Protein AF-A0A7J9FV42-F1 (afdb_monomer)

Sequence (170 aa):
MDCFEWLTWIFRSYTKSQQCLFGCGLWSIWLDKNRNLHEGKTHSGIGVANFTKNYVRELDCLIERKTTFVGKKEIWKPPNGQSIKINFDALFDCLGLKSTSRIVARNANEEVLAFNSHLHMMVGTTFDVEALTCFEVVLTRIDLGLTDVIVEGDSRSIINKCNKRLVDKS

Mean predicted aligned error: 15.1 Å

Solvent-accessible surface area (backbone atoms only — not comparable to full-atom values): 9871 Å² total; per-residue (Å²): 131,52,73,67,58,50,50,54,48,52,66,68,75,47,54,73,68,54,44,48,52,52,51,43,42,56,50,40,53,52,49,48,54,48,38,31,76,75,68,73,46,80,75,52,73,67,52,47,52,51,48,33,53,52,50,50,52,52,50,53,54,48,52,63,47,47,75,70,50,82,62,86,73,83,68,89,72,64,39,74,76,86,30,33,32,34,42,42,52,59,50,70,40,84,88,77,20,29,32,38,32,40,37,42,30,25,35,46,85,63,47,75,78,46,75,50,74,46,80,45,73,78,53,91,44,68,66,57,46,46,48,50,37,56,50,50,49,55,51,52,33,58,78,68,68,60,84,54,71,46,80,47,64,83,55,61,69,51,58,52,54,73,70,47,92,65,82,81,91,124

pLDDT: mean 83.52, std 11.91, range [43.47, 96.25]

Foldseek 3Di:
DDPVVVLVCVVVVDDPLVNLLVVLLVVLVVVQVVCCVPVVDHDDPVRSNVVSVVVSVVVVVVVVVVVVDPPPPPDDAADPDFAKEKEKDKDADQVQQKMKIWIFIAHNVRDTPDIDIDIDGNHHDPVSRVLVSVVVVVVVCVVVVHDHYHYDYPPPVNVVVVPDPDDDPD

Nearest PDB structures (foldseek):
  4e19-assembly2_B  TM=8.640E-01  e=3.293E-03  Halobacterium salinarum NRC-1
  3hst-assembly2_B  TM=8.226E-01  e=2.724E-03  Mycobacterium tuberculosis
  3u3g-assembly3_C  TM=7.762E-01  e=1.986E-03  uncultured organism
  4h8k-assembly1_B  TM=8.318E-01  e=7.972E-03  uncultured organism
  4r5t-assembly1_A  TM=3.162E-01  e=1.457E-01  Plasmodium falciparum FcB1/Columbia

Secondary structure (DSSP, 8-state):
--HHHHHHHHHHHS-HHHHHHHHHHHHHHHHHHHHHHHH-----HHHHHHHHHHHHHHHHHHHHHHHH---------PPSTTPEEEEEEEEEETTTTEEEEEEEEE-TT--EEEEEEEEEES---HHHHHHHHHHHHHHHHHHTT-SSEEEEES-HHHHHHHT--SPP--

Structure (mmCIF, N/CA/C/O backbone):
data_AF-A0A7J9FV42-F1
#
_entry.id   AF-A0A7J9FV42-F1
#
loop_
_atom_site.group_PDB
_atom_site.id
_atom_site.type_symbol
_atom_site.label_atom_id
_atom_site.label_alt_id
_atom_site.label_comp_id
_atom_site.label_asym_id
_atom_site.label_entity_id
_atom_site.label_seq_id
_atom_site.pdbx_PDB_ins_code
_atom_site.Cartn_x
_atom_site.Cartn_y
_atom_site.Cartn_z
_atom_site.occupancy
_atom_site.B_iso_or_equiv
_atom_site.auth_seq_id
_atom_site.auth_comp_id
_atom_site.auth_asym_id
_atom_site.auth_atom_id
_atom_site.pdbx_PDB_model_num
ATOM 1 N N . MET A 1 1 ? 25.745 -3.919 15.456 1.00 59.06 1 MET A N 1
ATOM 2 C CA . MET A 1 1 ? 24.758 -2.921 15.018 1.00 59.06 1 MET A CA 1
ATOM 3 C C . MET A 1 1 ? 24.184 -3.435 13.718 1.00 59.06 1 MET A C 1
ATOM 5 O O . MET A 1 1 ? 24.929 -3.551 12.749 1.00 59.06 1 MET A O 1
ATOM 9 N N . ASP A 1 2 ? 22.935 -3.881 13.742 1.00 86.31 2 ASP A N 1
ATOM 10 C CA . ASP A 1 2 ? 22.241 -4.348 12.537 1.00 86.31 2 ASP A CA 1
ATOM 11 C C . ASP A 1 2 ? 21.913 -3.155 11.605 1.00 86.31 2 ASP A C 1
ATOM 13 O O . ASP A 1 2 ? 21.932 -1.998 12.026 1.00 86.31 2 ASP A O 1
ATOM 17 N N . CYS A 1 3 ? 21.668 -3.422 10.320 1.00 75.31 3 CYS A N 1
ATOM 18 C CA . CYS A 1 3 ? 21.278 -2.419 9.328 1.00 75.31 3 CYS A CA 1
ATOM 19 C C . CYS A 1 3 ? 20.049 -1.607 9.776 1.00 75.31 3 CYS A C 1
ATOM 21 O O . CYS A 1 3 ? 20.031 -0.386 9.612 1.00 75.31 3 CYS A O 1
ATOM 23 N N . PHE A 1 4 ? 19.054 -2.252 10.395 1.00 75.50 4 PHE A N 1
ATOM 24 C CA . PHE A 1 4 ? 17.882 -1.568 10.941 1.00 75.50 4 PHE A CA 1
ATOM 25 C C . PHE A 1 4 ? 18.231 -0.690 12.144 1.00 75.50 4 PHE A C 1
ATOM 27 O O . PHE A 1 4 ? 17.786 0.458 12.200 1.00 75.50 4 PHE A O 1
ATOM 34 N N . GLU A 1 5 ? 19.056 -1.168 13.076 1.00 77.88 5 GLU A N 1
ATOM 35 C CA . GLU A 1 5 ? 19.557 -0.343 14.187 1.00 77.88 5 GLU A CA 1
ATOM 36 C C . GLU A 1 5 ? 20.355 0.874 13.697 1.00 77.88 5 GLU A C 1
ATOM 38 O O . GLU A 1 5 ? 20.170 1.984 14.200 1.00 77.88 5 GLU A O 1
ATOM 43 N N . TRP A 1 6 ? 21.209 0.688 12.689 1.00 83.69 6 TRP A N 1
ATOM 44 C CA . TRP A 1 6 ? 22.022 1.749 12.097 1.00 83.69 6 TRP A CA 1
ATOM 45 C C . TRP A 1 6 ? 21.169 2.787 11.356 1.00 83.69 6 TRP A C 1
ATOM 47 O O . TRP A 1 6 ? 21.337 3.989 11.568 1.00 83.69 6 TRP A O 1
ATOM 57 N N . LEU A 1 7 ? 20.196 2.346 10.552 1.00 80.00 7 LEU A N 1
ATOM 58 C CA . LEU A 1 7 ? 19.239 3.238 9.893 1.00 80.00 7 LEU A CA 1
ATOM 59 C C . LEU A 1 7 ? 18.407 4.005 10.921 1.00 80.00 7 LEU A C 1
ATOM 61 O O . LEU A 1 7 ? 18.279 5.223 10.827 1.00 80.00 7 LEU A O 1
ATOM 65 N N . THR A 1 8 ? 17.886 3.323 11.939 1.00 82.25 8 THR A N 1
ATOM 66 C CA . THR A 1 8 ? 17.082 3.956 12.994 1.00 82.25 8 THR A CA 1
ATOM 67 C C . THR A 1 8 ? 17.894 4.999 13.758 1.00 82.25 8 THR A C 1
ATOM 69 O O . THR A 1 8 ? 17.374 6.062 14.095 1.00 82.25 8 THR A O 1
ATOM 72 N N . TRP A 1 9 ? 19.179 4.733 13.996 1.00 87.00 9 TRP A N 1
ATOM 73 C CA . TRP A 1 9 ? 20.098 5.702 14.582 1.00 87.00 9 TRP A CA 1
ATOM 74 C C . TRP A 1 9 ? 20.285 6.930 13.676 1.00 87.00 9 TRP A C 1
ATOM 76 O O . TRP A 1 9 ? 20.090 8.052 14.139 1.00 87.00 9 TRP A O 1
ATOM 86 N N . ILE A 1 10 ? 20.529 6.745 12.373 1.00 81.06 10 ILE A N 1
ATOM 87 C CA . ILE A 1 10 ? 20.615 7.854 11.404 1.00 81.06 10 ILE A CA 1
ATOM 88 C C . ILE A 1 10 ? 19.321 8.682 11.391 1.00 81.06 10 ILE A C 1
ATOM 90 O O . ILE A 1 10 ? 19.348 9.905 11.507 1.00 81.06 10 ILE A O 1
ATOM 94 N N . PHE A 1 11 ? 18.152 8.055 11.322 1.00 81.50 11 PHE A N 1
ATOM 95 C CA . PHE A 1 11 ? 16.893 8.806 11.318 1.00 81.50 11 PHE A CA 1
ATOM 96 C C . PHE A 1 11 ? 16.571 9.473 12.667 1.00 81.50 11 PHE A C 1
ATOM 98 O O . PHE A 1 11 ? 15.751 10.384 12.710 1.00 81.50 11 PHE A O 1
ATOM 105 N N . ARG A 1 12 ? 17.220 9.085 13.770 1.00 84.88 12 ARG A N 1
ATOM 106 C CA . ARG A 1 12 ? 17.078 9.763 15.072 1.00 84.88 12 ARG A CA 1
ATOM 107 C C . ARG A 1 12 ? 18.076 10.902 15.269 1.00 84.88 12 ARG A C 1
ATOM 109 O O . ARG A 1 12 ? 17.745 11.878 15.934 1.00 84.88 12 ARG A O 1
ATOM 116 N N . SER A 1 13 ? 19.277 10.784 14.710 1.00 85.88 13 SER A N 1
ATOM 117 C CA . SER A 1 13 ? 20.381 11.723 14.947 1.00 85.88 13 SER A CA 1
ATOM 118 C C . SER A 1 13 ? 20.437 12.902 13.970 1.00 85.88 13 SER A C 1
ATOM 120 O O . SER A 1 13 ? 21.136 13.875 14.244 1.00 85.88 13 SER A O 1
ATOM 122 N N . TYR A 1 14 ? 19.717 12.842 12.848 1.00 86.81 14 TYR A N 1
ATOM 123 C CA . TYR A 1 14 ? 19.771 13.859 11.793 1.00 86.81 14 TYR A CA 1
ATOM 124 C C . TYR A 1 14 ? 18.497 14.712 11.715 1.00 86.81 14 TYR A C 1
ATOM 126 O O . TYR A 1 14 ? 17.408 14.279 12.087 1.00 86.81 14 TYR A O 1
ATOM 134 N N . THR A 1 15 ? 18.621 15.933 11.185 1.00 86.44 15 THR A N 1
ATOM 135 C CA . THR A 1 15 ? 17.484 16.843 10.939 1.00 86.44 15 THR A CA 1
ATOM 136 C C . THR A 1 15 ? 16.573 16.339 9.813 1.00 86.44 15 THR A C 1
ATOM 138 O O . THR A 1 15 ? 17.004 15.568 8.958 1.00 86.44 15 THR A O 1
ATOM 141 N N . LYS A 1 16 ? 15.327 16.833 9.732 1.00 78.62 16 LYS A N 1
ATOM 142 C CA . LYS A 1 16 ? 14.378 16.457 8.660 1.00 78.62 16 LYS A CA 1
ATOM 143 C C . LYS A 1 16 ? 14.939 16.663 7.246 1.00 78.62 16 LYS A C 1
ATOM 145 O O . LYS A 1 16 ? 14.741 15.812 6.386 1.00 78.62 16 LYS A O 1
ATOM 150 N N . SER A 1 17 ? 15.667 17.758 7.013 1.00 78.69 17 SER A N 1
ATOM 151 C CA . SER A 1 17 ? 16.302 18.035 5.715 1.00 78.69 17 SER A CA 1
ATOM 152 C C . SER A 1 17 ? 17.392 17.004 5.387 1.00 78.69 17 SER A C 1
ATOM 154 O O . SER A 1 17 ? 17.431 16.461 4.286 1.00 78.69 17 SER A O 1
ATOM 156 N N . GLN A 1 18 ? 18.221 16.642 6.369 1.00 82.88 18 GLN A N 1
ATOM 157 C CA . GLN A 1 18 ? 19.261 15.623 6.197 1.00 82.88 18 GLN A CA 1
ATOM 158 C C . GLN A 1 18 ? 18.680 14.215 6.012 1.00 82.88 18 GLN A C 1
ATOM 160 O O . GLN A 1 18 ? 19.172 13.464 5.174 1.00 82.88 18 GLN A O 1
ATOM 165 N N . GLN A 1 19 ? 17.612 13.870 6.735 1.00 83.38 19 GLN A N 1
ATOM 166 C CA . GLN A 1 19 ? 16.877 12.615 6.543 1.00 83.38 19 GLN A CA 1
ATOM 167 C C . GLN A 1 19 ? 16.280 12.527 5.135 1.00 83.38 19 GLN A C 1
ATOM 169 O O . GLN A 1 19 ? 16.369 11.483 4.491 1.00 83.38 19 GLN A O 1
ATOM 174 N N . CYS A 1 20 ? 15.709 13.631 4.641 1.00 83.31 20 CYS A N 1
ATOM 175 C CA . CYS A 1 20 ? 15.162 13.720 3.291 1.00 83.31 20 CYS A CA 1
ATOM 176 C C . CYS A 1 20 ? 16.258 13.526 2.237 1.00 83.31 20 CYS A C 1
ATOM 178 O O . CYS A 1 20 ? 16.105 12.700 1.340 1.00 83.31 20 CYS A O 1
ATOM 180 N N . LEU A 1 21 ? 17.396 14.211 2.384 1.00 85.44 21 LEU A N 1
ATOM 181 C CA . LEU A 1 21 ? 18.542 14.060 1.487 1.00 85.44 21 LEU A CA 1
ATOM 182 C C . LEU A 1 21 ? 19.086 12.626 1.488 1.00 85.44 21 LEU A C 1
ATOM 184 O O . LEU A 1 21 ? 19.363 12.072 0.427 1.00 85.44 21 LEU A O 1
ATOM 188 N N . PHE A 1 22 ? 19.209 12.017 2.667 1.00 85.75 22 PHE A N 1
ATOM 189 C CA . PHE A 1 22 ? 19.674 10.643 2.822 1.00 85.75 22 PHE A CA 1
ATOM 190 C C . PHE A 1 22 ? 18.714 9.640 2.165 1.00 85.75 22 PHE A C 1
ATOM 192 O O . PHE A 1 22 ? 19.141 8.813 1.359 1.00 85.75 22 PHE A O 1
ATOM 199 N N . GLY A 1 23 ? 17.410 9.760 2.434 1.00 86.50 23 GLY A N 1
ATOM 200 C CA . GLY A 1 23 ? 16.379 8.921 1.822 1.00 86.50 23 GLY A CA 1
ATOM 201 C C . GLY A 1 23 ? 16.305 9.086 0.302 1.00 86.50 23 GLY A C 1
ATOM 202 O O . GLY A 1 23 ? 16.294 8.095 -0.426 1.00 86.50 23 GLY A O 1
ATOM 203 N N . CYS A 1 24 ? 16.335 10.328 -0.193 1.00 87.31 24 CYS A N 1
ATOM 204 C CA . CYS A 1 24 ? 16.353 10.617 -1.628 1.00 87.31 24 CYS A CA 1
ATOM 205 C C . CYS A 1 24 ? 17.630 10.100 -2.300 1.00 87.31 24 CYS A C 1
ATOM 207 O O . CYS A 1 24 ? 17.572 9.644 -3.439 1.00 87.31 24 CYS A O 1
ATOM 209 N N . GLY A 1 25 ? 18.771 10.133 -1.606 1.00 89.25 25 GLY A N 1
ATOM 210 C CA . GLY A 1 25 ? 20.032 9.575 -2.091 1.00 89.25 25 GLY A CA 1
ATOM 211 C C . GLY A 1 25 ? 19.972 8.057 -2.236 1.00 89.25 25 GLY A C 1
ATOM 212 O O . GLY A 1 25 ? 20.291 7.535 -3.301 1.00 89.25 25 GLY A O 1
ATOM 213 N N . LEU A 1 26 ? 19.488 7.349 -1.209 1.00 88.81 26 LEU A N 1
ATOM 214 C CA . LEU A 1 26 ? 19.286 5.897 -1.266 1.00 88.81 26 LEU A CA 1
ATOM 215 C C . LEU A 1 26 ? 18.326 5.500 -2.393 1.00 88.81 26 LEU A C 1
ATOM 217 O O . LEU A 1 26 ? 18.623 4.587 -3.165 1.00 88.81 26 LEU A O 1
ATOM 221 N N . TRP A 1 27 ? 17.208 6.216 -2.525 1.00 89.38 27 TRP A N 1
ATOM 222 C CA . TRP A 1 27 ? 16.250 5.990 -3.603 1.00 89.38 27 TRP A CA 1
ATOM 223 C C . TRP A 1 27 ? 16.856 6.256 -4.985 1.00 89.38 27 TRP A C 1
ATOM 225 O O . TRP A 1 27 ? 16.665 5.454 -5.894 1.00 89.38 27 TRP A O 1
ATOM 235 N N . SER A 1 28 ? 17.638 7.327 -5.143 1.00 88.38 28 SER A N 1
ATOM 236 C CA . SER A 1 28 ? 18.281 7.670 -6.419 1.00 88.38 28 SER A CA 1
ATOM 237 C C . SER A 1 28 ? 19.338 6.644 -6.833 1.00 88.38 28 SER A C 1
ATOM 239 O O . SER A 1 28 ? 19.430 6.306 -8.010 1.00 88.38 28 SER A O 1
ATOM 241 N N . ILE A 1 29 ? 20.095 6.098 -5.875 1.00 87.56 29 ILE A N 1
ATOM 242 C CA . ILE A 1 29 ? 21.054 5.009 -6.119 1.00 87.56 29 ILE A CA 1
ATOM 243 C C . ILE A 1 29 ? 20.320 3.733 -6.546 1.00 87.56 29 ILE A C 1
ATOM 245 O O . ILE A 1 29 ? 20.722 3.070 -7.501 1.00 87.56 29 ILE A O 1
ATOM 249 N N . TRP A 1 30 ? 19.230 3.390 -5.857 1.00 89.50 30 TRP A N 1
ATOM 250 C CA . TRP A 1 30 ? 18.401 2.243 -6.224 1.00 89.50 30 TRP A CA 1
ATOM 251 C C . TRP A 1 30 ? 17.769 2.413 -7.615 1.00 89.50 30 TRP A C 1
ATOM 253 O O . TRP A 1 30 ? 17.782 1.482 -8.417 1.00 89.50 30 TRP A O 1
ATOM 263 N N . LEU A 1 31 ? 17.276 3.613 -7.931 1.00 85.88 31 LEU A N 1
ATOM 264 C CA . LEU A 1 31 ? 16.682 3.950 -9.223 1.00 85.88 31 LEU A CA 1
ATOM 265 C C . LEU A 1 31 ? 17.695 3.827 -10.364 1.00 85.88 31 LEU A C 1
ATOM 267 O O . LEU A 1 31 ? 17.381 3.231 -11.391 1.00 85.88 31 LEU A O 1
ATOM 271 N N . ASP A 1 32 ? 18.899 4.371 -10.187 1.00 85.19 32 ASP A N 1
ATOM 272 C CA . ASP A 1 32 ? 19.974 4.266 -11.176 1.00 85.19 32 ASP A CA 1
ATOM 273 C C . ASP A 1 32 ? 20.369 2.804 -11.415 1.00 85.19 32 ASP A C 1
ATOM 275 O O . ASP A 1 32 ? 20.433 2.348 -12.557 1.00 85.19 32 ASP A O 1
ATOM 279 N N . LYS A 1 33 ? 20.508 2.025 -10.335 1.00 84.94 33 LYS A N 1
ATOM 280 C CA . LYS A 1 33 ? 20.779 0.588 -10.422 1.00 84.94 33 LYS A CA 1
ATOM 281 C C . LYS A 1 33 ? 19.692 -0.155 -11.204 1.00 84.94 33 LYS A C 1
ATOM 283 O O . LYS A 1 33 ? 20.013 -0.992 -12.044 1.00 84.94 33 LYS A O 1
ATOM 288 N N . ASN A 1 34 ? 18.420 0.160 -10.972 1.00 80.94 34 ASN A N 1
ATOM 289 C CA . ASN A 1 34 ? 17.314 -0.468 -11.693 1.00 80.94 34 ASN A CA 1
ATOM 290 C C . ASN A 1 34 ? 17.252 -0.051 -13.163 1.00 80.94 34 ASN A C 1
ATOM 292 O O . ASN A 1 34 ? 17.015 -0.893 -14.025 1.00 80.94 34 ASN A O 1
ATOM 296 N N . ARG A 1 35 ? 17.503 1.222 -13.475 1.00 79.56 35 ARG A N 1
ATOM 297 C CA . ARG A 1 35 ? 17.577 1.698 -14.864 1.00 79.56 35 ARG A CA 1
ATOM 298 C C . ARG A 1 35 ? 18.726 1.054 -15.625 1.00 79.56 35 ARG A C 1
ATOM 300 O O . ARG A 1 35 ? 18.564 0.723 -16.794 1.00 79.56 35 ARG A O 1
ATOM 307 N N . ASN A 1 36 ? 19.852 0.814 -14.965 1.00 80.62 36 ASN A N 1
ATOM 308 C CA . ASN A 1 36 ? 20.950 0.068 -15.561 1.00 80.62 36 ASN A CA 1
ATOM 309 C C . ASN A 1 36 ? 20.521 -1.369 -15.892 1.00 80.62 36 ASN A C 1
ATOM 311 O O . ASN A 1 36 ? 20.647 -1.806 -17.033 1.00 80.62 36 ASN A O 1
ATOM 315 N N . LEU A 1 37 ? 19.910 -2.060 -14.926 1.00 76.50 37 LEU A N 1
ATOM 316 C CA . LEU A 1 37 ? 19.467 -3.446 -15.091 1.00 76.50 37 LEU A CA 1
ATOM 317 C C . LEU A 1 37 ? 18.375 -3.628 -16.158 1.00 76.50 37 LEU A C 1
ATOM 319 O O . LEU A 1 37 ? 18.378 -4.645 -16.847 1.00 76.50 37 LEU A O 1
ATOM 323 N N . HIS A 1 38 ? 17.446 -2.678 -16.295 1.00 71.31 38 HIS A N 1
ATOM 324 C CA . HIS A 1 38 ? 16.274 -2.827 -17.167 1.00 71.31 38 HIS A CA 1
ATOM 325 C C . HIS A 1 38 ? 16.352 -2.049 -18.484 1.00 71.31 38 HIS A C 1
ATOM 327 O O . HIS A 1 38 ? 15.753 -2.468 -19.470 1.00 71.31 38 HIS A O 1
ATOM 333 N N . GLU A 1 39 ? 17.077 -0.931 -18.523 1.00 77.75 39 GLU A N 1
ATOM 334 C CA . GLU A 1 39 ? 17.150 -0.041 -19.689 1.00 77.75 39 GLU A CA 1
ATOM 335 C C . GLU A 1 39 ? 18.566 0.056 -20.282 1.00 77.75 39 GLU A C 1
ATOM 337 O O . GLU A 1 39 ? 18.759 0.748 -21.282 1.00 77.75 39 GLU A O 1
ATOM 342 N N . GLY A 1 40 ? 19.573 -0.582 -19.666 1.00 77.19 40 GLY A N 1
ATOM 343 C CA . GLY A 1 40 ? 20.974 -0.523 -20.103 1.00 77.19 40 GLY A CA 1
ATOM 344 C C . GLY A 1 40 ? 21.619 0.862 -19.963 1.00 77.19 40 GLY A C 1
ATOM 345 O O . GLY A 1 40 ? 22.679 1.120 -20.533 1.00 77.19 40 GLY A O 1
ATOM 346 N N . LYS A 1 41 ? 20.984 1.784 -19.229 1.00 71.75 41 LYS A N 1
ATOM 347 C CA . LYS A 1 41 ? 21.467 3.157 -19.035 1.00 71.75 41 LYS A CA 1
ATOM 348 C C . LYS A 1 41 ? 22.268 3.246 -17.744 1.00 71.75 41 LYS A C 1
ATOM 350 O O . LYS A 1 41 ? 21.765 2.903 -16.682 1.00 71.75 41 LYS A O 1
ATOM 355 N N . THR A 1 42 ? 23.495 3.751 -17.828 1.00 70.06 42 THR A N 1
ATOM 356 C CA . THR A 1 42 ? 24.346 3.991 -16.654 1.00 70.06 42 THR A CA 1
ATOM 357 C C . THR A 1 42 ? 24.553 5.490 -16.479 1.00 70.06 42 THR A C 1
ATOM 359 O O . THR A 1 42 ? 25.056 6.144 -17.397 1.00 70.06 42 THR A O 1
ATOM 362 N N . HIS A 1 43 ? 24.192 6.052 -15.323 1.00 74.38 43 HIS A N 1
ATOM 363 C CA . HIS A 1 43 ? 24.565 7.423 -14.983 1.00 74.38 43 HIS A CA 1
ATOM 364 C C . HIS A 1 43 ? 25.857 7.447 -14.156 1.00 74.38 43 HIS A C 1
ATOM 366 O O . HIS A 1 43 ? 26.192 6.510 -13.435 1.00 74.38 43 HIS A O 1
ATOM 372 N N . SER A 1 44 ? 26.624 8.535 -14.262 1.00 83.19 44 SER A N 1
ATOM 373 C CA . SER A 1 44 ? 27.793 8.726 -13.401 1.00 83.19 44 SER A CA 1
ATOM 374 C C . SER A 1 44 ? 27.350 9.005 -11.961 1.00 83.19 44 SER A C 1
ATOM 376 O O . SER A 1 44 ? 26.307 9.622 -11.736 1.00 83.19 44 SER A O 1
ATOM 378 N N . GLY A 1 45 ? 28.168 8.635 -10.969 1.00 78.38 45 GLY A N 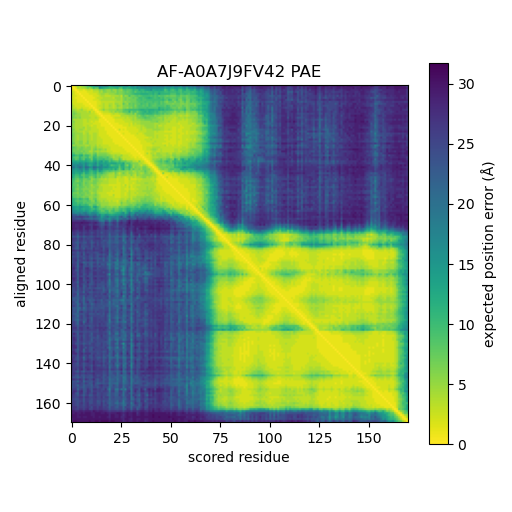1
ATOM 379 C CA . GLY A 1 45 ? 27.868 8.923 -9.557 1.00 78.38 45 GLY A CA 1
ATOM 380 C C . GLY A 1 45 ? 27.656 10.419 -9.274 1.00 78.38 45 GLY A C 1
ATOM 381 O O . GLY A 1 45 ? 26.815 10.793 -8.459 1.00 78.38 45 GLY A O 1
ATOM 382 N N . ILE A 1 46 ? 28.343 11.292 -10.020 1.00 84.50 46 ILE A N 1
ATOM 383 C CA . ILE A 1 46 ? 28.129 12.747 -9.989 1.00 84.50 46 ILE A CA 1
ATOM 384 C C . ILE A 1 46 ? 26.740 13.109 -10.540 1.00 84.50 46 ILE A C 1
ATOM 386 O O . ILE A 1 46 ? 26.057 13.962 -9.976 1.00 84.50 46 ILE A O 1
ATOM 390 N N . GLY A 1 47 ? 26.297 12.443 -11.609 1.00 83.75 47 GLY A N 1
ATOM 391 C CA . GLY A 1 47 ? 24.957 12.597 -12.173 1.00 83.75 47 GLY A CA 1
ATOM 392 C C . GLY A 1 47 ? 23.857 12.229 -11.176 1.00 83.75 47 GLY A C 1
ATOM 393 O O . GLY A 1 47 ? 22.932 13.015 -10.984 1.00 83.75 47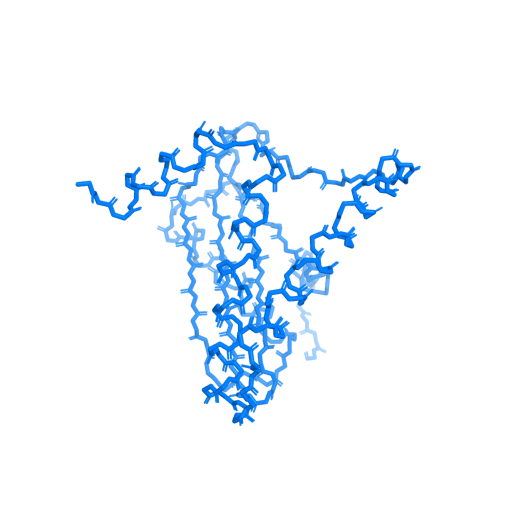 GLY A O 1
ATOM 394 N N . VAL A 1 48 ? 23.999 11.100 -10.475 1.00 85.00 48 VAL A N 1
ATOM 395 C CA . VAL A 1 48 ? 23.051 10.661 -9.432 1.00 85.00 48 VAL A CA 1
ATOM 396 C C . VAL A 1 48 ? 23.022 11.644 -8.255 1.00 85.00 48 VAL A C 1
ATOM 398 O O . VAL A 1 48 ? 21.947 11.998 -7.764 1.00 85.00 48 VAL A O 1
ATOM 401 N N . ALA A 1 49 ? 24.180 12.156 -7.829 1.00 84.88 49 ALA A N 1
ATOM 402 C CA . ALA A 1 49 ? 24.260 13.152 -6.761 1.00 84.88 49 ALA A CA 1
ATOM 403 C C . ALA A 1 49 ? 23.600 14.487 -7.153 1.00 84.88 49 ALA A C 1
ATOM 405 O O . ALA A 1 49 ? 22.864 15.075 -6.358 1.00 84.88 49 ALA A O 1
ATOM 406 N N . ASN A 1 50 ? 23.824 14.954 -8.384 1.00 86.75 50 ASN A N 1
ATOM 407 C CA . ASN A 1 50 ? 23.197 16.169 -8.902 1.00 86.75 50 ASN A CA 1
ATOM 408 C C . ASN A 1 50 ? 21.684 15.997 -9.071 1.00 86.75 50 ASN A C 1
ATOM 410 O O . ASN A 1 50 ? 20.930 16.892 -8.693 1.00 86.75 50 ASN A O 1
ATOM 414 N N . PHE A 1 51 ? 21.237 14.838 -9.565 1.00 85.69 51 PHE A N 1
ATOM 415 C CA . PHE A 1 51 ? 19.821 14.482 -9.632 1.00 85.69 51 PHE A CA 1
ATOM 416 C C . PHE A 1 51 ? 19.177 14.526 -8.244 1.00 85.69 51 PHE A C 1
ATOM 418 O O . PHE A 1 51 ? 18.180 15.216 -8.058 1.00 85.69 51 PHE A O 1
ATOM 425 N N . THR A 1 52 ? 19.802 13.887 -7.252 1.00 88.81 52 THR A N 1
ATOM 426 C CA . THR A 1 52 ? 19.313 13.869 -5.866 1.00 88.81 52 THR A CA 1
ATOM 427 C C . THR A 1 52 ? 19.178 15.285 -5.303 1.00 88.81 52 THR A C 1
ATOM 429 O O . THR A 1 52 ? 18.144 15.631 -4.740 1.00 88.81 52 THR A O 1
ATOM 432 N N . LYS A 1 53 ? 20.201 16.134 -5.476 1.00 86.81 53 LYS A N 1
ATOM 433 C CA . LYS A 1 53 ? 20.176 17.527 -4.997 1.00 86.81 53 LYS A CA 1
ATOM 434 C C . LYS A 1 53 ? 19.075 18.350 -5.664 1.00 86.81 53 LYS A C 1
ATOM 436 O O . LYS A 1 53 ? 18.37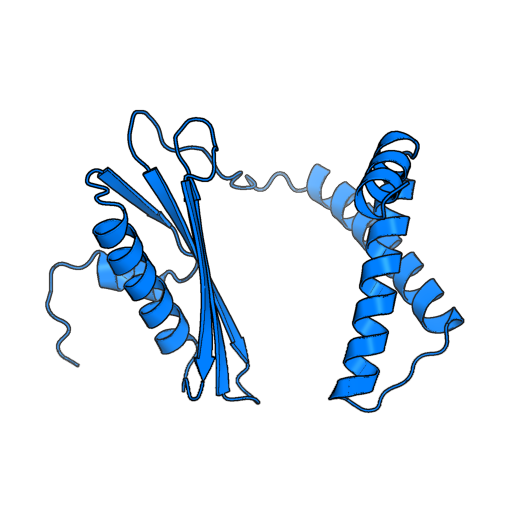0 19.086 -4.978 1.00 86.81 53 LYS A O 1
ATOM 441 N N . ASN A 1 54 ? 18.927 18.227 -6.983 1.00 84.69 54 ASN A N 1
ATOM 442 C CA . ASN A 1 54 ? 17.885 18.932 -7.727 1.00 84.69 54 ASN A CA 1
ATOM 443 C C . ASN A 1 54 ? 16.491 18.470 -7.297 1.00 84.69 54 ASN A C 1
ATOM 445 O O . ASN A 1 54 ? 15.628 19.308 -7.064 1.00 84.69 54 ASN A O 1
ATOM 449 N N . TYR A 1 55 ? 16.311 17.163 -7.113 1.00 82.81 55 TYR A N 1
ATOM 450 C CA . TYR A 1 55 ? 15.058 16.568 -6.668 1.00 82.81 55 TYR A CA 1
ATOM 451 C C . TYR A 1 55 ? 14.668 17.020 -5.253 1.00 82.81 55 TYR A C 1
ATOM 453 O O . TYR A 1 55 ? 13.534 17.432 -5.031 1.00 82.81 55 TYR A O 1
ATOM 461 N N . VAL A 1 56 ? 15.611 17.032 -4.303 1.00 86.19 56 VAL A N 1
ATOM 462 C CA . VAL A 1 56 ? 15.364 17.550 -2.943 1.00 86.19 56 VAL A CA 1
ATOM 463 C C . VAL A 1 56 ? 14.982 19.031 -2.980 1.00 86.19 56 VAL A C 1
ATOM 465 O O . VAL A 1 56 ? 14.013 19.426 -2.343 1.00 86.19 56 VAL A O 1
ATOM 468 N N . ARG A 1 57 ? 15.675 19.842 -3.790 1.00 82.75 57 ARG A N 1
ATOM 469 C CA . ARG A 1 57 ? 15.336 21.261 -3.970 1.00 82.75 57 ARG A CA 1
ATOM 470 C C . ARG A 1 57 ? 13.930 21.451 -4.547 1.00 82.75 57 ARG A C 1
ATOM 472 O O . ARG A 1 57 ? 13.201 22.332 -4.104 1.00 82.75 57 ARG A O 1
ATOM 479 N N . GLU A 1 58 ? 13.542 20.645 -5.533 1.0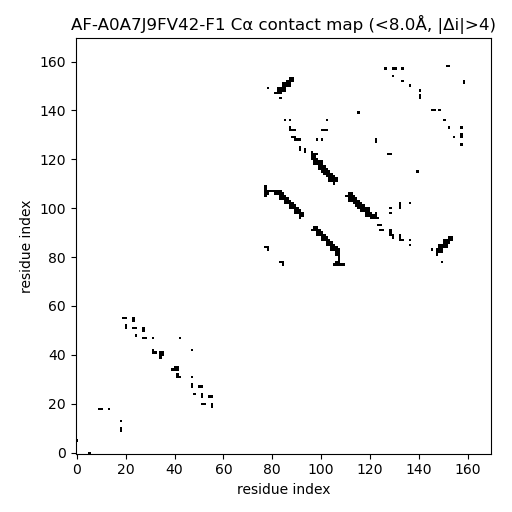0 81.25 58 GLU A N 1
ATOM 480 C CA . GLU A 1 58 ? 12.186 20.672 -6.092 1.00 81.25 58 GLU A CA 1
ATOM 481 C C . GLU A 1 58 ? 11.134 20.287 -5.048 1.00 81.25 58 GLU A C 1
ATOM 483 O O . GLU A 1 58 ? 10.096 20.945 -4.960 1.00 81.25 58 GLU A O 1
ATOM 488 N N . LEU A 1 59 ? 11.411 19.276 -4.219 1.00 77.88 59 LEU A N 1
ATOM 489 C CA . LEU A 1 59 ? 10.543 18.886 -3.109 1.00 77.88 59 LEU A CA 1
ATOM 490 C C . LEU A 1 59 ? 10.370 20.016 -2.091 1.00 77.88 59 LEU A C 1
ATOM 492 O O . LEU A 1 59 ? 9.235 20.291 -1.704 1.00 77.88 59 LEU A O 1
ATOM 496 N N . ASP A 1 60 ? 11.448 20.696 -1.701 1.00 78.62 60 ASP A N 1
ATOM 497 C CA . ASP A 1 60 ? 11.387 21.830 -0.774 1.00 78.62 60 ASP A CA 1
ATOM 498 C C . ASP A 1 60 ? 10.520 22.964 -1.352 1.00 78.62 60 ASP A C 1
ATOM 500 O O . ASP A 1 60 ? 9.577 23.422 -0.701 1.00 78.62 60 ASP A O 1
ATOM 504 N N . CYS A 1 61 ? 10.721 23.325 -2.626 1.00 73.81 61 CYS A N 1
ATOM 505 C CA . CYS A 1 61 ? 9.876 24.306 -3.315 1.00 73.81 61 CYS A CA 1
ATOM 506 C C . CYS A 1 61 ? 8.402 23.871 -3.404 1.00 73.81 61 CYS A C 1
ATOM 508 O O . CYS A 1 61 ? 7.498 24.704 -3.339 1.00 73.81 61 CYS A O 1
ATOM 510 N N . LEU A 1 62 ? 8.122 22.576 -3.576 1.00 66.56 62 LEU A N 1
ATOM 511 C CA . LEU A 1 62 ? 6.755 22.047 -3.602 1.00 66.56 62 LEU A CA 1
ATOM 512 C C . LEU A 1 62 ? 6.105 22.044 -2.217 1.00 66.56 62 LEU A C 1
ATOM 514 O O . LEU A 1 62 ? 4.895 22.248 -2.125 1.00 66.56 62 LEU A O 1
ATOM 518 N N . ILE A 1 63 ? 6.875 21.830 -1.151 1.00 66.56 63 ILE A N 1
ATOM 519 C CA . ILE A 1 63 ? 6.403 21.928 0.235 1.00 66.56 63 ILE A CA 1
ATOM 520 C C . ILE A 1 63 ? 6.038 23.383 0.556 1.00 66.56 63 ILE A C 1
ATOM 522 O O . ILE A 1 63 ? 4.941 23.627 1.057 1.00 66.56 63 ILE A O 1
ATOM 526 N N . GLU A 1 64 ? 6.884 24.342 0.172 1.00 65.12 64 GLU A N 1
ATOM 527 C CA . GLU A 1 64 ? 6.618 25.787 0.294 1.00 65.12 64 GLU A CA 1
ATOM 528 C C . GLU A 1 64 ? 5.430 26.256 -0.570 1.00 65.12 64 GLU A C 1
ATOM 530 O O . GLU A 1 64 ? 4.674 27.156 -0.203 1.00 65.12 64 GLU A O 1
ATOM 535 N N . ARG A 1 65 ? 5.198 25.623 -1.725 1.00 55.69 65 ARG A N 1
ATOM 536 C CA . ARG A 1 65 ? 4.006 25.880 -2.553 1.00 55.69 65 ARG A CA 1
ATOM 537 C C . ARG A 1 65 ? 2.748 25.202 -2.004 1.00 55.69 65 ARG A C 1
ATOM 539 O O . ARG A 1 65 ? 1.652 25.733 -2.139 1.00 55.69 65 ARG A O 1
ATOM 546 N N . LYS A 1 66 ? 2.862 24.047 -1.345 1.00 50.59 66 LYS A N 1
ATOM 547 C CA . LYS A 1 66 ? 1.723 23.381 -0.688 1.00 50.59 66 LYS A CA 1
ATOM 548 C C . LYS A 1 66 ? 1.234 24.127 0.550 1.00 50.59 66 LYS A C 1
ATOM 550 O O . LYS A 1 66 ? 0.046 24.059 0.837 1.00 50.59 66 LYS A O 1
ATOM 555 N N . THR A 1 67 ? 2.102 24.837 1.271 1.00 52.78 67 THR A N 1
ATOM 556 C CA . THR A 1 67 ? 1.669 25.700 2.386 1.00 52.78 67 THR A CA 1
ATOM 557 C C . THR A 1 67 ? 0.864 26.910 1.908 1.00 52.78 67 THR A C 1
ATOM 559 O O . THR A 1 67 ? 0.038 27.415 2.661 1.00 52.78 67 THR A O 1
ATOM 562 N N . THR A 1 68 ? 1.042 27.339 0.654 1.00 52.81 68 THR A N 1
ATOM 563 C CA . THR A 1 68 ? 0.258 28.421 0.031 1.00 52.81 68 THR A CA 1
ATOM 564 C C . THR A 1 68 ? -0.994 27.915 -0.694 1.00 52.81 68 THR A C 1
ATOM 566 O O . THR A 1 68 ? -1.997 28.623 -0.757 1.00 52.81 68 THR A O 1
ATOM 569 N N . PHE A 1 69 ? -0.997 26.667 -1.169 1.00 45.28 69 PHE A N 1
ATOM 570 C CA . PHE A 1 69 ? -2.159 26.022 -1.782 1.00 45.28 69 PHE A CA 1
ATOM 571 C C . PHE A 1 69 ? -2.935 25.184 -0.753 1.00 45.28 69 PHE A C 1
ATOM 573 O O . PHE A 1 69 ? -2.814 23.959 -0.696 1.00 45.28 69 PHE A O 1
ATOM 580 N N . VAL A 1 70 ? -3.783 25.833 0.054 1.00 47.53 70 VAL A N 1
ATOM 581 C CA . VAL A 1 70 ? -4.763 25.141 0.917 1.00 47.53 70 VAL A CA 1
ATOM 582 C C . VAL A 1 70 ? -5.936 24.640 0.063 1.00 47.53 70 VAL A C 1
ATOM 584 O O . VAL A 1 70 ? -7.088 25.026 0.234 1.00 47.53 70 VAL A O 1
ATOM 587 N N . GLY A 1 71 ? -5.654 23.751 -0.887 1.00 55.34 71 GLY A N 1
ATOM 588 C CA . GLY A 1 71 ? -6.644 22.748 -1.258 1.00 55.34 71 GLY A CA 1
ATOM 589 C C . GLY A 1 71 ? -6.740 21.785 -0.082 1.00 55.34 71 GLY A C 1
ATOM 590 O O . GLY A 1 71 ? -5.700 21.352 0.416 1.00 55.34 71 GLY A O 1
ATOM 591 N N . LYS A 1 72 ? -7.951 21.477 0.405 1.00 49.72 72 LYS A N 1
ATOM 592 C CA . LYS A 1 72 ? -8.162 20.438 1.427 1.00 49.72 72 LYS A CA 1
ATOM 593 C C . LYS A 1 72 ? -7.426 19.175 0.980 1.00 49.72 72 LYS A C 1
ATOM 595 O O . LYS A 1 72 ? -7.903 18.447 0.117 1.00 49.72 72 LYS A O 1
ATOM 600 N N . LYS A 1 73 ? -6.248 18.926 1.549 1.00 55.59 73 LYS A N 1
ATOM 601 C CA . LYS A 1 73 ? -5.581 17.641 1.420 1.00 55.59 73 LYS A CA 1
ATOM 602 C C . LYS A 1 73 ? -6.484 16.685 2.184 1.00 55.59 73 LYS A C 1
ATOM 604 O O . LYS A 1 73 ? -6.636 16.841 3.395 1.00 55.59 73 LYS A O 1
ATOM 609 N N . GLU A 1 74 ? -7.161 15.783 1.485 1.00 66.06 74 GLU A N 1
ATOM 610 C CA . GLU A 1 74 ? -7.871 14.698 2.149 1.00 66.06 74 GLU A CA 1
ATOM 611 C C . GLU A 1 74 ? -6.813 13.834 2.834 1.00 66.06 74 GLU A C 1
ATOM 613 O O . GLU A 1 74 ? -6.097 13.050 2.219 1.00 66.06 74 GLU A O 1
ATOM 618 N N . ILE A 1 75 ? -6.610 14.109 4.118 1.00 79.44 75 ILE A N 1
ATOM 619 C CA . ILE A 1 75 ? -5.795 13.286 4.998 1.00 79.44 75 ILE A CA 1
ATOM 620 C C . ILE A 1 75 ? -6.630 12.035 5.252 1.00 79.44 75 ILE A C 1
ATOM 622 O O . ILE A 1 75 ? -7.800 12.160 5.625 1.00 79.44 75 ILE A O 1
ATOM 626 N N . TRP A 1 76 ? -6.049 10.855 5.020 1.00 85.44 76 TRP A N 1
ATOM 627 C CA . TRP A 1 76 ? -6.680 9.582 5.364 1.00 85.44 76 TRP A CA 1
ATOM 628 C C . TRP A 1 76 ? -7.138 9.623 6.824 1.00 85.44 76 TRP A C 1
ATOM 630 O O . TRP A 1 76 ? -6.410 10.108 7.691 1.00 85.44 76 TRP A O 1
ATOM 640 N N . LYS A 1 77 ? -8.359 9.157 7.087 1.00 87.19 77 LYS A N 1
ATOM 641 C CA . LYS A 1 77 ? -8.938 9.137 8.434 1.00 87.19 77 LYS A CA 1
ATOM 642 C C . LYS A 1 77 ? -9.240 7.702 8.841 1.00 87.19 77 LYS A C 1
ATOM 644 O O . LYS A 1 77 ? -9.788 6.974 8.001 1.00 87.19 77 LYS A O 1
ATOM 649 N N . PRO A 1 78 ? -8.967 7.318 10.099 1.00 88.38 78 PRO A N 1
ATOM 650 C CA . PRO A 1 78 ? -9.395 6.026 10.603 1.00 88.38 78 PRO A CA 1
ATOM 651 C C . PRO A 1 78 ? -10.920 5.873 10.496 1.00 88.38 78 PRO A C 1
ATOM 653 O O . PRO A 1 78 ? -11.651 6.873 10.492 1.00 88.38 78 PRO A O 1
ATOM 656 N N . PRO A 1 79 ? -11.420 4.634 10.359 1.00 87.81 79 PRO A N 1
ATOM 657 C CA . PRO A 1 79 ? -12.847 4.365 10.464 1.00 87.81 79 PRO A CA 1
ATOM 658 C C . PRO A 1 79 ? -13.356 4.725 11.869 1.00 87.81 79 PRO A C 1
ATOM 660 O O . PRO A 1 79 ? -12.620 4.645 12.851 1.00 87.81 79 PRO A O 1
ATOM 663 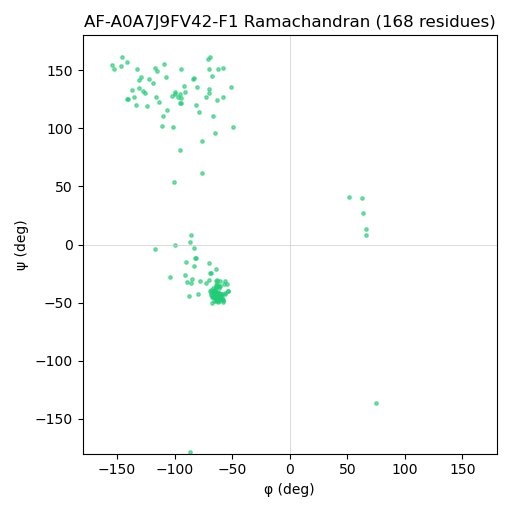N N . ASN A 1 80 ? -14.628 5.111 11.969 1.00 84.25 80 ASN A N 1
ATOM 664 C CA . ASN A 1 80 ? -15.276 5.323 13.263 1.00 84.25 80 ASN A CA 1
ATOM 665 C C . ASN A 1 80 ? -15.777 3.980 13.819 1.00 84.25 80 ASN A C 1
ATOM 667 O O . ASN A 1 80 ? -16.304 3.162 13.070 1.00 84.25 80 ASN A O 1
ATOM 671 N N . GLY A 1 81 ? -15.704 3.785 15.136 1.00 84.31 81 GLY A N 1
ATOM 672 C CA . GLY A 1 81 ? -16.290 2.613 15.793 1.00 84.31 81 GLY A CA 1
ATOM 673 C C . GLY A 1 81 ? -15.487 1.326 15.581 1.00 84.31 81 GLY A C 1
ATOM 674 O O . GLY A 1 81 ? -14.271 1.323 15.743 1.00 84.31 81 GLY A O 1
ATOM 675 N N . GLN A 1 82 ? -16.181 0.223 15.285 1.00 86.31 82 GLN A N 1
ATOM 676 C CA . GLN A 1 82 ? -15.585 -1.117 15.147 1.00 86.31 82 GLN A CA 1
ATOM 677 C C . GLN A 1 82 ? -15.336 -1.531 13.688 1.00 86.31 82 GLN A C 1
ATOM 679 O O . GLN A 1 82 ? -14.832 -2.627 13.447 1.00 86.31 82 GLN A O 1
ATOM 684 N N . SER A 1 83 ? -15.673 -0.675 12.719 1.00 92.88 83 SER A N 1
ATOM 685 C CA . SER A 1 83 ? -15.497 -0.980 11.301 1.00 92.88 83 SER A CA 1
ATOM 686 C C . SER A 1 83 ? -14.015 -1.073 10.937 1.00 92.88 83 SER A C 1
ATOM 688 O O . SER A 1 83 ? -13.184 -0.308 11.435 1.00 92.88 83 SER A O 1
ATOM 690 N N . ILE A 1 84 ? -13.682 -1.968 10.010 1.00 95.19 84 ILE A N 1
ATOM 691 C CA . ILE A 1 84 ? -12.332 -2.074 9.451 1.00 95.19 84 ILE A CA 1
ATOM 692 C C . ILE A 1 84 ? -12.282 -1.365 8.106 1.00 95.19 84 ILE A C 1
ATOM 694 O O . ILE A 1 84 ? -13.117 -1.590 7.235 1.00 95.19 84 ILE A O 1
ATOM 698 N N . LYS A 1 85 ? -11.283 -0.511 7.910 1.00 96.25 85 LYS A N 1
ATOM 699 C CA . LYS A 1 85 ? -11.059 0.161 6.635 1.00 96.25 85 LYS A CA 1
ATOM 700 C C . LYS A 1 85 ? -10.041 -0.617 5.817 1.00 96.25 85 LYS A C 1
ATOM 702 O O . LYS A 1 85 ? -8.920 -0.817 6.277 1.00 96.25 85 LYS A O 1
ATOM 707 N N . ILE A 1 86 ? -10.427 -1.046 4.622 1.00 96.00 86 ILE A N 1
ATOM 708 C CA . ILE A 1 86 ? -9.558 -1.752 3.686 1.00 96.00 86 ILE A CA 1
ATOM 709 C C . ILE A 1 86 ? -9.268 -0.831 2.507 1.00 96.00 86 ILE A C 1
ATOM 711 O O . ILE A 1 86 ? -10.153 -0.533 1.707 1.00 96.00 86 ILE A O 1
ATOM 715 N N . ASN A 1 87 ? -8.023 -0.379 2.414 1.00 95.44 87 ASN A N 1
ATOM 716 C CA . ASN A 1 87 ? -7.525 0.386 1.283 1.00 95.44 87 ASN A CA 1
ATOM 717 C C . ASN A 1 87 ? -6.906 -0.563 0.262 1.00 95.44 87 ASN A C 1
ATOM 719 O O . ASN A 1 87 ? -6.138 -1.450 0.645 1.00 95.44 87 ASN A O 1
ATOM 723 N N . PHE A 1 88 ? -7.199 -0.348 -1.014 1.00 95.06 88 PHE A N 1
ATOM 724 C CA . PHE A 1 88 ? -6.551 -1.064 -2.100 1.00 95.06 88 PHE A CA 1
ATOM 725 C C . PHE A 1 88 ? -6.084 -0.125 -3.204 1.00 95.06 88 PHE A C 1
ATOM 727 O O . PHE A 1 88 ? -6.644 0.952 -3.394 1.00 95.06 88 PHE A O 1
ATOM 734 N N . ASP A 1 89 ? -5.028 -0.548 -3.883 1.00 94.69 89 ASP A N 1
ATOM 735 C CA . ASP A 1 89 ? -4.430 0.124 -5.033 1.00 94.69 89 ASP A CA 1
ATOM 736 C C . ASP A 1 89 ? -3.716 -0.938 -5.873 1.00 94.69 89 ASP A C 1
ATOM 738 O O . ASP A 1 89 ? -3.312 -1.993 -5.356 1.00 94.69 89 ASP A O 1
ATOM 742 N N . ALA A 1 90 ? -3.561 -0.674 -7.161 1.00 92.12 90 ALA A N 1
ATOM 743 C CA . ALA A 1 90 ? -2.956 -1.593 -8.086 1.00 92.12 90 ALA A CA 1
ATOM 744 C C . ALA A 1 90 ? -1.994 -0.889 -9.047 1.00 92.12 90 ALA A C 1
ATOM 746 O O . ALA A 1 90 ? -2.282 0.122 -9.679 1.00 92.12 90 ALA A O 1
ATOM 747 N N . LEU A 1 91 ? -0.812 -1.476 -9.208 1.00 90.75 91 LEU A N 1
ATOM 748 C CA . LEU A 1 91 ? 0.177 -1.010 -10.170 1.00 90.75 91 LEU A CA 1
ATOM 749 C C . LEU A 1 91 ? 0.112 -1.880 -11.421 1.00 90.75 91 LEU A C 1
ATOM 751 O O . LEU A 1 91 ? 0.215 -3.097 -11.310 1.00 90.75 91 LEU A O 1
ATOM 755 N N . PHE A 1 92 ? 0.014 -1.275 -12.604 1.00 89.38 92 PHE A N 1
ATOM 756 C CA . PHE A 1 92 ? 0.026 -1.991 -13.882 1.00 89.38 92 PHE A CA 1
ATOM 757 C C . PHE A 1 92 ? 1.249 -1.622 -14.730 1.00 89.38 92 PHE A C 1
ATOM 759 O O . PHE A 1 92 ? 1.492 -0.449 -15.009 1.00 89.38 92 PHE A O 1
ATOM 766 N N . ASP A 1 93 ? 1.988 -2.636 -15.172 1.00 87.12 93 ASP A N 1
ATOM 767 C CA . ASP A 1 93 ? 3.030 -2.554 -16.192 1.00 87.12 93 ASP A CA 1
ATOM 768 C C . ASP A 1 93 ? 2.469 -3.066 -17.523 1.00 87.12 93 ASP A C 1
ATOM 770 O O . ASP A 1 93 ? 2.375 -4.273 -17.766 1.00 87.12 93 ASP A O 1
ATOM 774 N N . CYS A 1 94 ? 2.110 -2.129 -18.399 1.00 75.50 94 CYS A N 1
ATOM 775 C CA . CYS A 1 94 ? 1.539 -2.439 -19.705 1.00 75.50 94 CYS A CA 1
ATOM 776 C C . CYS A 1 94 ? 2.540 -3.075 -20.679 1.00 75.50 94 CYS A C 1
ATOM 778 O O . CYS A 1 94 ? 2.117 -3.780 -21.592 1.00 75.50 94 CYS A O 1
ATOM 780 N N . LEU A 1 95 ? 3.848 -2.855 -20.501 1.00 76.75 95 LEU A N 1
ATOM 781 C CA . LEU A 1 95 ? 4.876 -3.433 -21.370 1.00 76.75 95 LEU A CA 1
ATOM 782 C C . LEU A 1 95 ? 5.152 -4.885 -20.983 1.00 76.75 95 LEU A C 1
ATOM 784 O O . LEU A 1 95 ? 5.278 -5.750 -21.848 1.00 76.75 95 LEU A O 1
ATOM 788 N N . GLY A 1 96 ? 5.231 -5.152 -19.679 1.00 74.00 96 GLY A N 1
ATOM 789 C CA . GLY A 1 96 ? 5.423 -6.494 -19.141 1.00 74.00 96 GLY A CA 1
ATOM 790 C C . GLY A 1 96 ? 4.146 -7.332 -19.055 1.00 74.00 96 GLY A C 1
ATOM 791 O O . GLY A 1 96 ? 4.250 -8.531 -18.791 1.00 74.00 96 GLY A O 1
ATOM 792 N N . LEU A 1 97 ? 2.968 -6.720 -19.245 1.00 79.62 97 LEU A N 1
ATOM 793 C CA . LEU A 1 97 ? 1.649 -7.302 -18.956 1.00 79.62 97 LEU A CA 1
ATOM 794 C C . LEU A 1 97 ? 1.572 -7.857 -17.527 1.00 79.62 97 LEU A C 1
ATOM 796 O O . LEU A 1 97 ? 1.052 -8.950 -17.290 1.00 79.62 97 LEU A O 1
ATOM 800 N N . LYS A 1 98 ? 2.144 -7.122 -16.571 1.00 85.50 98 LYS A N 1
ATOM 801 C CA . LYS A 1 98 ? 2.192 -7.502 -15.153 1.00 85.50 98 LYS A CA 1
ATOM 802 C C . LYS A 1 98 ? 1.429 -6.496 -14.330 1.00 85.50 98 LYS A C 1
ATOM 804 O O . LYS A 1 98 ? 1.406 -5.313 -14.660 1.00 85.50 98 LYS A O 1
ATOM 809 N N . SER A 1 99 ? 0.887 -6.934 -13.210 1.00 91.00 99 SER A N 1
ATOM 810 C CA . SER A 1 99 ? 0.368 -6.007 -12.220 1.00 91.00 99 SER A CA 1
ATOM 811 C C . SER A 1 99 ? 0.659 -6.451 -10.810 1.00 91.00 99 SER A C 1
ATOM 813 O O . SER A 1 99 ? 0.846 -7.632 -10.546 1.00 91.00 99 SER A O 1
ATOM 815 N N . THR A 1 100 ? 0.666 -5.490 -9.900 1.00 92.38 100 THR A N 1
ATOM 816 C CA . THR A 1 100 ? 0.805 -5.751 -8.478 1.00 92.38 100 THR A CA 1
ATOM 817 C C . THR A 1 100 ? -0.366 -5.139 -7.745 1.00 92.38 100 THR A C 1
ATOM 819 O O . THR A 1 100 ? -0.541 -3.924 -7.761 1.00 92.38 100 THR A O 1
ATOM 822 N N . SER A 1 101 ? -1.124 -5.982 -7.068 1.00 93.81 101 SER A N 1
ATOM 823 C CA . SER A 1 101 ? -2.192 -5.600 -6.157 1.00 93.81 101 SER A CA 1
ATOM 824 C C . SER A 1 101 ? -1.603 -5.292 -4.785 1.00 93.81 101 SER A C 1
ATOM 826 O O . SER A 1 101 ? -0.659 -5.957 -4.335 1.00 93.81 101 SER A O 1
ATOM 828 N N . ARG A 1 102 ? -2.144 -4.281 -4.106 1.00 94.94 102 ARG A N 1
ATOM 829 C CA . ARG A 1 102 ? -1.775 -3.928 -2.736 1.00 94.94 102 ARG A CA 1
ATOM 830 C C . AR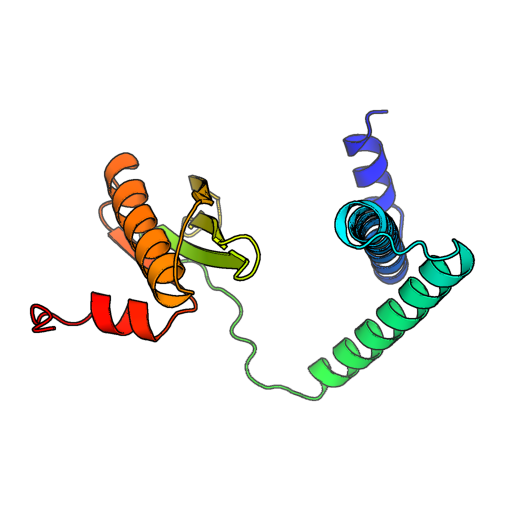G A 1 102 ? -3.029 -3.652 -1.923 1.00 94.94 102 ARG A C 1
ATOM 832 O O . ARG A 1 102 ? -3.835 -2.810 -2.293 1.00 94.94 102 ARG A O 1
ATOM 839 N N . ILE A 1 103 ? -3.147 -4.326 -0.784 1.00 95.81 103 ILE A N 1
ATOM 840 C CA . ILE A 1 103 ? -4.299 -4.235 0.113 1.00 95.81 103 ILE A CA 1
ATOM 841 C C . ILE A 1 103 ? -3.797 -4.015 1.537 1.00 95.81 103 ILE A C 1
ATOM 843 O O . ILE A 1 103 ? -2.876 -4.695 1.990 1.00 95.81 103 ILE A O 1
ATOM 847 N N . VAL A 1 104 ? -4.408 -3.076 2.257 1.00 95.81 104 VAL A N 1
ATOM 848 C CA . VAL A 1 104 ? -4.103 -2.781 3.662 1.00 95.81 104 VAL A CA 1
ATOM 849 C C . VAL A 1 104 ? -5.412 -2.663 4.435 1.00 95.81 104 VAL A C 1
ATOM 851 O O . VAL A 1 104 ? -6.216 -1.782 4.141 1.00 95.81 104 VAL A O 1
ATOM 854 N N . ALA A 1 105 ? -5.610 -3.501 5.451 1.00 95.25 105 ALA A N 1
ATOM 855 C CA . ALA A 1 105 ? -6.749 -3.418 6.363 1.00 95.25 105 ALA A CA 1
ATOM 856 C C . ALA A 1 105 ? -6.326 -2.779 7.692 1.00 95.25 105 ALA A C 1
ATOM 858 O O . ALA A 1 105 ? -5.364 -3.234 8.315 1.00 95.25 105 ALA A O 1
ATOM 859 N N . ARG A 1 106 ? -7.042 -1.741 8.139 1.00 95.62 106 ARG A N 1
ATOM 860 C CA . ARG A 1 106 ? -6.769 -1.011 9.387 1.00 95.62 106 ARG A CA 1
ATOM 861 C C . ARG A 1 106 ? -8.004 -0.864 10.261 1.00 95.62 106 ARG A C 1
ATOM 863 O O . ARG A 1 106 ? -9.104 -0.641 9.754 1.00 95.62 106 ARG A O 1
ATOM 870 N N . ASN A 1 107 ? -7.806 -0.937 11.573 1.00 93.94 107 ASN A N 1
ATOM 871 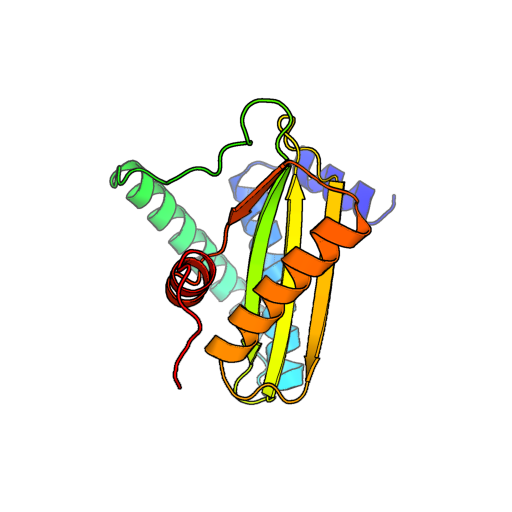C CA . ASN A 1 107 ? -8.846 -0.626 12.553 1.00 93.94 107 ASN A CA 1
ATOM 872 C C . ASN A 1 107 ? -8.894 0.881 12.887 1.00 93.94 107 ASN A C 1
ATOM 874 O O . ASN A 1 107 ? -8.139 1.689 12.340 1.00 93.94 107 ASN A O 1
ATOM 878 N N . ALA A 1 108 ? -9.793 1.261 13.799 1.00 93.25 108 ALA A N 1
ATOM 879 C CA . ALA A 1 108 ? -9.960 2.640 14.263 1.00 93.25 108 ALA A CA 1
ATOM 880 C C . ALA A 1 108 ? -8.735 3.208 15.012 1.00 93.25 108 ALA A C 1
ATOM 882 O O . ALA A 1 108 ? -8.562 4.423 15.055 1.00 93.25 108 ALA A O 1
ATOM 883 N N . ASN A 1 109 ? -7.868 2.343 15.549 1.00 91.56 109 ASN A N 1
ATOM 884 C CA . ASN A 1 109 ? -6.600 2.725 16.180 1.00 91.56 109 ASN A CA 1
ATOM 885 C C . ASN A 1 109 ? -5.451 2.851 15.161 1.00 91.56 109 ASN A C 1
ATOM 887 O O . ASN A 1 109 ? -4.295 2.989 15.551 1.00 91.56 109 ASN A O 1
ATOM 891 N N . GLU A 1 110 ? -5.757 2.775 13.860 1.00 89.50 110 GLU A N 1
ATOM 892 C CA . GLU A 1 110 ? -4.804 2.796 12.740 1.00 89.50 110 GLU A CA 1
ATOM 893 C C . GLU A 1 110 ? -3.865 1.581 12.660 1.00 89.50 110 GLU A C 1
ATOM 895 O O . GLU A 1 110 ? -2.965 1.539 11.808 1.00 89.50 110 GLU A O 1
ATOM 900 N N . GLU A 1 111 ? -4.104 0.566 13.494 1.00 91.88 111 GLU A N 1
ATOM 901 C CA . GLU A 1 111 ? -3.339 -0.675 13.525 1.00 91.88 111 GLU A CA 1
ATOM 902 C C . GLU A 1 111 ? -3.637 -1.492 12.269 1.00 91.88 111 GLU A C 1
ATOM 904 O O . GLU A 1 111 ? -4.794 -1.664 11.873 1.00 91.88 111 GLU A O 1
ATOM 909 N N . VAL A 1 112 ? -2.581 -2.001 11.632 1.00 94.06 112 VAL A N 1
ATOM 910 C CA . VAL A 1 112 ? -2.699 -2.850 10.445 1.00 94.06 112 VAL A CA 1
ATOM 911 C C . VAL A 1 112 ? -3.077 -4.257 10.891 1.00 94.06 112 VAL A C 1
ATOM 913 O O . VAL A 1 112 ? -2.284 -4.936 11.535 1.00 94.06 112 VAL A O 1
ATOM 916 N N . LEU A 1 113 ? -4.282 -4.690 10.526 1.00 92.25 113 LEU A N 1
ATOM 917 C CA . LEU A 1 113 ? -4.781 -6.035 10.817 1.00 92.25 113 LEU A CA 1
ATOM 918 C C . LEU A 1 113 ? -4.358 -7.044 9.751 1.00 92.25 113 LEU A C 1
ATOM 920 O O . LEU A 1 113 ? -4.130 -8.210 10.055 1.00 92.25 113 LEU A O 1
ATOM 924 N N . ALA A 1 114 ? -4.263 -6.591 8.501 1.00 92.50 114 ALA A N 1
ATOM 925 C CA . ALA A 1 114 ? -3.828 -7.415 7.387 1.00 92.50 114 ALA A CA 1
ATOM 926 C C . ALA A 1 114 ? -3.184 -6.573 6.288 1.00 92.50 114 ALA A C 1
ATOM 928 O O . ALA A 1 114 ? -3.524 -5.403 6.079 1.00 92.50 114 ALA A O 1
ATOM 929 N N . PHE A 1 115 ? -2.270 -7.208 5.565 1.00 93.62 115 PHE A N 1
ATOM 930 C CA . PHE A 1 115 ? -1.620 -6.665 4.388 1.00 93.62 115 PHE A CA 1
ATOM 931 C C . PHE A 1 115 ? -1.475 -7.777 3.356 1.00 93.62 115 PHE A C 1
ATOM 933 O O . PHE A 1 115 ? -0.867 -8.799 3.664 1.00 93.62 115 PHE A O 1
ATOM 940 N N . ASN A 1 116 ? -1.979 -7.546 2.146 1.00 91.31 116 ASN A N 1
ATOM 941 C CA . ASN A 1 116 ? -1.815 -8.462 1.024 1.00 91.31 116 ASN A CA 1
ATOM 942 C C . ASN A 1 116 ? -1.139 -7.749 -0.145 1.00 91.31 116 ASN A C 1
ATOM 944 O O . ASN A 1 116 ? -1.379 -6.568 -0.415 1.00 91.31 116 ASN A O 1
ATOM 948 N N . SER A 1 117 ? -0.277 -8.489 -0.836 1.00 92.06 117 SER A N 1
ATOM 949 C CA . SER A 1 117 ? 0.330 -8.056 -2.083 1.00 92.06 117 SER A CA 1
ATOM 950 C C . SER A 1 117 ? 0.425 -9.239 -3.028 1.00 92.06 117 SER A C 1
ATOM 952 O O . SER A 1 117 ? 1.006 -10.264 -2.671 1.00 92.06 117 SER A O 1
ATOM 954 N N . HIS A 1 118 ? -0.129 -9.084 -4.226 1.00 90.38 118 HIS A N 1
ATOM 955 C CA . HIS A 1 118 ? -0.160 -10.142 -5.228 1.00 90.38 118 HIS A CA 1
ATOM 956 C C . HIS A 1 118 ? 0.409 -9.638 -6.543 1.00 90.38 118 HIS A C 1
ATOM 958 O O . HIS A 1 118 ? 0.052 -8.556 -7.002 1.00 90.38 118 HIS A O 1
ATOM 964 N N . LEU A 1 119 ? 1.312 -10.421 -7.132 1.00 91.25 119 LEU A N 1
ATOM 965 C CA . LEU A 1 119 ? 1.819 -10.193 -8.478 1.00 91.25 119 LEU A CA 1
ATOM 966 C C . LEU A 1 119 ? 0.984 -11.022 -9.451 1.00 91.25 119 LEU A C 1
ATOM 968 O O . LEU A 1 119 ? 0.956 -12.248 -9.359 1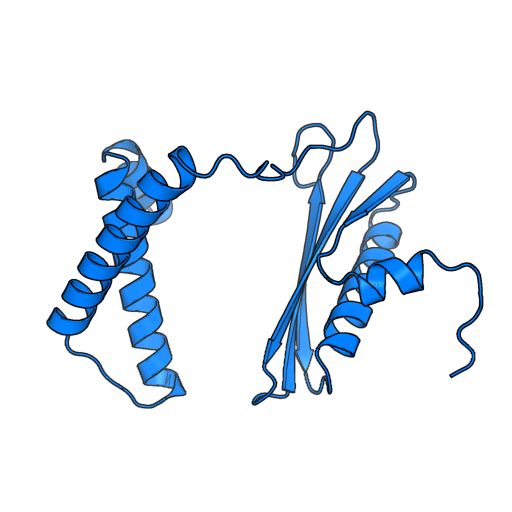.00 91.25 119 LEU A O 1
ATOM 972 N N . HIS A 1 120 ? 0.374 -10.349 -10.412 1.00 87.25 120 HIS A N 1
ATOM 973 C CA . HIS A 1 120 ? -0.376 -10.956 -11.497 1.00 87.25 120 HIS A CA 1
ATOM 974 C C . HIS A 1 120 ? 0.399 -10.842 -12.799 1.00 87.25 120 HIS A C 1
ATOM 976 O O . HIS A 1 120 ? 1.085 -9.854 -13.074 1.00 87.25 120 HIS A O 1
ATOM 982 N N . MET A 1 121 ? 0.271 -11.883 -13.609 1.00 88.31 121 MET A N 1
ATOM 983 C CA . MET A 1 121 ? 0.877 -11.989 -14.927 1.00 88.31 121 MET A CA 1
ATOM 984 C C . MET A 1 121 ? -0.235 -12.049 -15.967 1.00 88.31 121 MET A C 1
ATOM 986 O O . MET A 1 121 ? -1.295 -12.608 -15.699 1.00 88.31 121 MET A O 1
ATOM 990 N N . MET A 1 122 ? 0.039 -11.539 -17.166 1.00 84.38 122 MET A N 1
ATOM 991 C CA . MET A 1 122 ? -0.879 -11.596 -18.304 1.00 84.38 122 MET A CA 1
ATOM 992 C C . MET A 1 122 ? -2.198 -10.843 -18.058 1.00 84.38 122 MET A C 1
ATOM 994 O O . MET A 1 122 ? -3.265 -11.294 -18.468 1.00 84.38 122 MET A O 1
ATOM 998 N N . VAL A 1 123 ? -2.131 -9.674 -17.412 1.00 79.06 123 VAL A N 1
ATOM 999 C CA . VAL A 1 123 ? -3.302 -8.792 -17.274 1.00 79.06 123 VAL A CA 1
ATOM 1000 C C . VAL A 1 123 ? -3.345 -7.804 -18.437 1.00 79.06 123 VAL A C 1
ATOM 1002 O O . VAL A 1 123 ? -2.329 -7.207 -18.791 1.00 79.06 123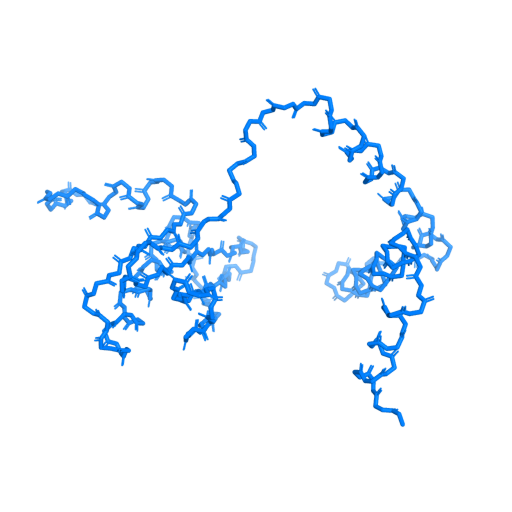 VAL A O 1
ATOM 1005 N N . GLY A 1 124 ? -4.513 -7.675 -19.069 1.00 77.38 124 GLY A N 1
ATOM 1006 C CA . GLY A 1 124 ? -4.657 -6.960 -20.339 1.00 77.38 124 GLY A CA 1
ATOM 1007 C C . GLY A 1 124 ? -4.841 -5.453 -20.199 1.00 77.38 124 GLY A C 1
ATOM 1008 O O . GLY A 1 124 ? -4.438 -4.705 -21.090 1.00 77.38 124 GLY A O 1
ATOM 1009 N N . THR A 1 125 ? -5.445 -4.988 -19.102 1.00 83.31 125 THR A N 1
ATOM 1010 C CA . THR A 1 125 ? -5.790 -3.572 -18.934 1.00 83.31 125 THR A CA 1
ATOM 1011 C C . THR A 1 125 ? -5.690 -3.114 -17.483 1.00 83.31 125 THR A C 1
ATOM 1013 O O . THR A 1 125 ? -5.910 -3.888 -16.556 1.00 83.31 125 THR A O 1
ATOM 1016 N N . THR A 1 126 ? -5.451 -1.816 -17.273 1.00 85.12 126 THR A N 1
ATOM 1017 C CA . THR A 1 126 ? -5.521 -1.191 -15.940 1.00 85.12 126 THR A CA 1
ATOM 1018 C C . THR A 1 126 ? -6.887 -1.393 -15.282 1.00 85.12 126 THR A C 1
ATOM 1020 O O . THR A 1 126 ? -6.970 -1.553 -14.072 1.00 85.12 126 THR A O 1
ATOM 1023 N N . PHE A 1 127 ? -7.969 -1.421 -16.066 1.00 88.25 127 PHE A N 1
ATOM 1024 C CA . PHE A 1 127 ? -9.307 -1.667 -15.532 1.00 88.25 127 PHE A CA 1
ATOM 1025 C C . PHE A 1 127 ? -9.429 -3.074 -14.933 1.00 88.25 127 PHE A C 1
ATOM 1027 O O . PHE A 1 127 ? -9.946 -3.213 -13.827 1.00 88.25 127 PHE A O 1
ATOM 1034 N N . ASP A 1 128 ? -8.919 -4.095 -15.627 1.00 89.25 128 ASP A N 1
ATOM 1035 C CA . ASP A 1 128 ? -8.940 -5.480 -15.141 1.00 89.25 128 ASP A CA 1
ATOM 1036 C C . ASP A 1 128 ? -8.090 -5.637 -13.880 1.00 89.25 128 ASP A C 1
ATOM 1038 O O . ASP A 1 128 ? -8.497 -6.312 -12.941 1.00 89.25 128 ASP A O 1
ATOM 1042 N N . VAL A 1 129 ? -6.935 -4.966 -13.835 1.00 91.44 129 VAL A N 1
ATOM 1043 C CA . VAL A 1 129 ? -6.042 -4.936 -12.669 1.00 91.44 129 VAL A CA 1
ATOM 1044 C C . VAL A 1 129 ? -6.744 -4.353 -11.436 1.00 91.44 129 VAL A C 1
ATOM 1046 O O . VAL A 1 129 ? -6.693 -4.940 -10.353 1.00 91.44 129 VAL A O 1
ATOM 1049 N N . GLU A 1 130 ? -7.428 -3.222 -11.598 1.00 91.94 130 GLU A N 1
ATOM 1050 C CA . GLU A 1 130 ? -8.191 -2.577 -10.525 1.00 91.94 130 GLU A CA 1
ATOM 1051 C C . GLU A 1 130 ? -9.386 -3.429 -10.079 1.00 91.94 130 GLU A C 1
ATOM 1053 O O . GLU A 1 130 ? -9.643 -3.588 -8.884 1.00 91.94 130 GLU A O 1
ATOM 1058 N N . ALA A 1 131 ? -10.108 -4.028 -11.033 1.00 93.12 131 ALA A N 1
ATOM 1059 C CA . ALA A 1 131 ? -11.225 -4.924 -10.745 1.00 93.12 131 ALA A CA 1
ATOM 1060 C C . ALA A 1 131 ? -10.769 -6.171 -9.976 1.00 93.12 131 ALA A C 1
ATOM 1062 O O . ALA A 1 131 ? -11.402 -6.561 -8.994 1.00 93.12 131 ALA A O 1
ATOM 1063 N N . LEU A 1 132 ? -9.655 -6.770 -10.400 1.00 93.56 132 LEU A N 1
ATOM 1064 C CA . LEU A 1 132 ? -9.060 -7.944 -9.772 1.00 93.56 132 LEU A CA 1
ATOM 1065 C C . LEU A 1 132 ? -8.586 -7.630 -8.353 1.00 93.56 132 LEU A C 1
ATOM 1067 O O . LEU A 1 132 ? -8.902 -8.364 -7.422 1.00 93.56 132 LEU A O 1
ATOM 1071 N N . THR A 1 133 ? -7.915 -6.495 -8.164 1.00 95.38 133 THR A N 1
ATOM 1072 C CA . THR A 1 133 ? -7.481 -6.039 -6.836 1.00 95.38 133 THR A CA 1
ATOM 1073 C C . THR A 1 133 ? -8.678 -5.779 -5.917 1.00 95.38 133 THR A C 1
ATOM 1075 O O . THR A 1 133 ? -8.682 -6.194 -4.759 1.00 95.38 133 THR A O 1
ATOM 1078 N N . CYS A 1 134 ? -9.746 -5.162 -6.431 1.00 95.12 134 CYS A N 1
ATOM 1079 C CA . CYS A 1 134 ? -10.989 -4.987 -5.680 1.00 95.12 134 CYS A CA 1
ATOM 1080 C C . CYS A 1 134 ? -11.652 -6.332 -5.325 1.00 95.12 134 CYS A C 1
ATOM 1082 O O . CYS A 1 134 ? -12.263 -6.457 -4.264 1.00 95.12 134 CYS A O 1
ATOM 1084 N N . PHE A 1 135 ? -11.545 -7.348 -6.183 1.00 93.94 135 PHE A N 1
ATOM 1085 C CA . PHE A 1 135 ? -12.026 -8.698 -5.886 1.00 93.94 135 PHE A CA 1
ATOM 1086 C C . PHE A 1 135 ? -11.199 -9.368 -4.778 1.00 93.94 135 PHE A C 1
ATOM 1088 O O . PHE A 1 135 ? -11.766 -9.937 -3.845 1.00 93.94 135 PHE A O 1
ATOM 1095 N N . GLU A 1 136 ? -9.874 -9.225 -4.802 1.00 95.06 136 GLU A N 1
ATOM 1096 C CA . GLU A 1 136 ? -8.991 -9.708 -3.734 1.00 95.06 136 GLU A CA 1
ATOM 1097 C C . GLU A 1 136 ? -9.293 -9.067 -2.373 1.00 95.06 136 GLU A C 1
ATOM 1099 O O . GLU A 1 136 ? -9.163 -9.727 -1.342 1.00 95.06 136 GLU A O 1
ATOM 1104 N N . VAL A 1 137 ? -9.759 -7.813 -2.337 1.00 95.75 137 VAL A N 1
ATOM 1105 C CA . VAL A 1 137 ? -10.253 -7.183 -1.099 1.00 95.75 137 VAL A CA 1
ATOM 1106 C C . VAL A 1 137 ? -11.449 -7.941 -0.527 1.00 95.75 137 VAL A C 1
ATOM 1108 O O . VAL A 1 137 ? -11.527 -8.143 0.686 1.00 95.75 137 VAL A O 1
ATOM 1111 N N . VAL A 1 138 ? -12.377 -8.378 -1.383 1.00 94.12 138 VAL A N 1
ATOM 1112 C CA . VAL A 1 138 ? -13.549 -9.154 -0.954 1.00 94.12 138 VAL A CA 1
ATOM 1113 C C . VAL A 1 138 ? -13.121 -10.508 -0.398 1.00 94.12 138 VAL A C 1
ATOM 1115 O O . VAL A 1 138 ? -13.620 -10.905 0.653 1.00 94.12 138 VAL A O 1
ATOM 1118 N N . LEU A 1 139 ? -12.169 -11.182 -1.049 1.00 94.25 139 LEU A N 1
ATOM 1119 C CA . LEU A 1 139 ? -11.602 -12.434 -0.539 1.00 94.25 139 LEU A CA 1
ATOM 1120 C C . LEU A 1 139 ? -10.908 -12.221 0.809 1.00 94.25 139 LEU A C 1
ATOM 1122 O O . LEU A 1 139 ? -11.239 -12.889 1.780 1.00 94.25 139 LEU A O 1
ATOM 1126 N N . THR A 1 140 ? -10.055 -11.200 0.904 1.00 91.75 140 THR A N 1
ATOM 1127 C CA . THR A 1 140 ? -9.345 -10.836 2.140 1.00 91.75 140 THR A CA 1
ATOM 1128 C C . THR A 1 140 ? -10.324 -10.572 3.288 1.00 91.75 140 THR A C 1
ATOM 1130 O O . THR A 1 140 ? -10.108 -11.016 4.412 1.00 91.75 140 THR A O 1
ATOM 1133 N N . ARG A 1 141 ? -11.436 -9.874 3.022 1.00 93.69 141 ARG A N 1
ATOM 1134 C CA . ARG A 1 141 ? -12.502 -9.661 4.011 1.00 93.69 141 ARG A CA 1
ATOM 1135 C C . ARG A 1 141 ? -13.082 -10.989 4.508 1.00 93.69 141 ARG A C 1
ATOM 1137 O O . ARG A 1 141 ? -13.286 -11.133 5.713 1.00 93.69 141 ARG A O 1
ATOM 1144 N N . ILE A 1 142 ? -13.394 -11.905 3.590 1.00 93.62 142 ILE A N 1
ATOM 1145 C CA . ILE A 1 142 ? -13.988 -13.211 3.905 1.00 93.62 142 ILE A CA 1
ATOM 1146 C C . ILE A 1 142 ? -13.011 -14.047 4.735 1.00 93.62 142 ILE A C 1
ATOM 1148 O O . ILE A 1 142 ? -13.403 -14.552 5.785 1.00 93.62 142 ILE A O 1
ATOM 1152 N N . ASP A 1 143 ? -11.747 -14.122 4.318 1.00 92.31 143 ASP A N 1
ATOM 1153 C CA . ASP A 1 143 ? -10.702 -14.904 4.988 1.00 92.31 143 ASP A CA 1
ATOM 1154 C C . ASP A 1 143 ? -10.446 -14.422 6.423 1.00 92.31 143 ASP A C 1
ATOM 1156 O O . ASP A 1 143 ? -10.213 -15.221 7.328 1.00 92.31 143 ASP A O 1
ATOM 1160 N N . LEU A 1 144 ? -10.544 -13.110 6.652 1.00 89.75 144 LEU A N 1
ATOM 1161 C CA . LEU A 1 144 ? -10.401 -12.496 7.974 1.00 89.75 144 LEU A CA 1
ATOM 1162 C C . LEU A 1 144 ? -11.692 -12.526 8.811 1.00 89.75 144 LEU A C 1
ATOM 1164 O O . LEU A 1 144 ? -11.691 -12.049 9.946 1.00 89.75 144 LEU A O 1
ATOM 1168 N N . GLY A 1 145 ? -12.805 -13.033 8.270 1.00 92.62 145 GLY A N 1
ATOM 1169 C CA . GLY A 1 145 ? -14.097 -13.067 8.960 1.00 92.62 145 GLY A CA 1
ATOM 1170 C C . GLY A 1 145 ? -14.669 -11.679 9.278 1.00 92.62 145 GLY A C 1
ATOM 1171 O O . GLY A 1 145 ? -15.411 -11.524 10.250 1.00 92.62 145 GLY A O 1
ATOM 1172 N N . LEU A 1 146 ? -14.323 -10.653 8.492 1.00 90.69 146 LEU A N 1
ATOM 1173 C CA . LEU A 1 146 ? -14.704 -9.267 8.772 1.00 90.69 146 LEU A CA 1
ATOM 1174 C C . LEU A 1 146 ? -16.133 -8.967 8.305 1.00 90.69 146 LEU A C 1
ATOM 1176 O O . LEU A 1 146 ? -16.459 -9.022 7.114 1.00 90.69 146 LEU A O 1
ATOM 1180 N N . THR A 1 147 ? -16.995 -8.583 9.242 1.00 88.44 147 THR A N 1
ATOM 1181 C CA . THR A 1 147 ? -18.412 -8.315 8.966 1.00 88.44 147 THR A CA 1
ATOM 1182 C C . THR A 1 147 ? -18.663 -6.874 8.537 1.00 88.44 147 THR A C 1
ATOM 1184 O O . THR A 1 147 ? -19.352 -6.664 7.538 1.00 88.44 147 THR A O 1
ATOM 1187 N N . ASP A 1 148 ? -18.062 -5.904 9.225 1.00 92.62 148 ASP A N 1
ATOM 1188 C CA . ASP A 1 148 ? -18.246 -4.471 8.989 1.00 92.62 148 ASP A CA 1
ATOM 1189 C C . ASP A 1 148 ? -16.971 -3.840 8.415 1.00 92.62 148 ASP A C 1
ATOM 1191 O O . ASP A 1 148 ? -15.984 -3.622 9.126 1.00 92.62 148 ASP A O 1
ATOM 1195 N N . VAL A 1 149 ? -16.974 -3.595 7.100 1.00 93.75 149 VAL A N 1
ATOM 1196 C CA . VAL A 1 149 ? -15.809 -3.073 6.378 1.00 93.75 149 VAL A CA 1
ATOM 1197 C C . VAL A 1 149 ? -16.144 -1.884 5.492 1.00 93.75 149 VAL A C 1
ATOM 1199 O O . VAL A 1 149 ? -17.165 -1.859 4.806 1.00 93.75 149 VAL A O 1
ATOM 1202 N N . ILE A 1 150 ? -15.225 -0.925 5.458 1.00 94.56 150 ILE A N 1
ATOM 1203 C CA . ILE A 1 150 ? -15.224 0.203 4.530 1.00 94.56 150 ILE A CA 1
ATOM 1204 C C . ILE A 1 150 ? -14.119 -0.055 3.514 1.00 94.56 150 ILE A C 1
ATOM 1206 O O . ILE A 1 150 ? -12.946 -0.090 3.877 1.00 94.56 150 ILE A O 1
ATOM 1210 N N . VAL A 1 151 ? -14.487 -0.235 2.249 1.00 94.00 151 VAL A N 1
ATOM 1211 C CA . VAL A 1 151 ? -13.529 -0.455 1.162 1.00 94.00 151 VAL A CA 1
ATOM 1212 C C . VAL A 1 151 ? -13.266 0.865 0.441 1.00 94.00 151 VAL A C 1
ATOM 1214 O O . VAL A 1 151 ? -14.201 1.531 0.000 1.00 94.00 151 VAL A O 1
ATOM 1217 N N . GLU A 1 152 ? -11.995 1.233 0.313 1.00 94.06 152 GLU A N 1
ATOM 1218 C CA . GLU A 1 152 ? -11.538 2.450 -0.360 1.00 94.06 152 GLU A CA 1
ATOM 1219 C C . GLU A 1 152 ? -10.502 2.095 -1.434 1.00 94.06 152 GLU A C 1
ATOM 1221 O O . GLU A 1 152 ? -9.528 1.399 -1.152 1.00 94.06 152 GLU A O 1
ATOM 1226 N N . GLY A 1 153 ? -10.688 2.616 -2.643 1.00 92.38 153 GLY A N 1
ATOM 1227 C CA . GLY A 1 153 ? -9.735 2.521 -3.748 1.00 92.38 153 GLY A CA 1
ATOM 1228 C C . GLY A 1 153 ? -9.781 3.792 -4.592 1.00 92.38 153 GLY A C 1
ATOM 1229 O O . GLY A 1 153 ? -10.743 4.562 -4.509 1.00 92.38 153 GLY A O 1
ATOM 1230 N N . ASP A 1 154 ? -8.742 4.035 -5.382 1.00 90.50 154 ASP A N 1
ATOM 1231 C CA . ASP A 1 154 ? -8.616 5.227 -6.230 1.00 90.50 154 ASP A CA 1
ATOM 1232 C C . ASP A 1 154 ? -9.362 5.089 -7.575 1.00 90.50 154 ASP A C 1
ATOM 1234 O O . ASP A 1 154 ? -9.747 6.085 -8.201 1.00 90.50 154 ASP A O 1
ATOM 1238 N N . SER A 1 155 ? -9.676 3.856 -7.978 1.00 91.06 155 SER A N 1
ATOM 1239 C CA . SER A 1 155 ? -10.435 3.560 -9.187 1.00 91.06 155 SER A CA 1
ATOM 1240 C C . SER A 1 155 ? -11.934 3.835 -9.037 1.00 91.06 155 SER A C 1
ATOM 1242 O O . SER A 1 155 ? -12.761 2.969 -8.728 1.00 91.06 155 SER A O 1
ATOM 1244 N N . ARG A 1 156 ? -12.329 5.078 -9.337 1.00 90.62 156 ARG A N 1
ATOM 1245 C CA . ARG A 1 156 ? -13.737 5.516 -9.314 1.00 90.62 156 ARG A CA 1
ATOM 1246 C C . ARG A 1 156 ? -14.657 4.645 -10.179 1.00 90.62 156 ARG A C 1
ATOM 1248 O O . ARG A 1 156 ? -15.825 4.473 -9.832 1.00 90.62 156 ARG A O 1
ATOM 1255 N N . SER A 1 157 ? -14.176 4.124 -11.309 1.00 90.00 157 SER A N 1
ATOM 1256 C CA . SER A 1 157 ? -14.968 3.258 -12.196 1.00 90.00 157 SER A CA 1
ATOM 1257 C C . SER A 1 157 ? -15.345 1.945 -11.506 1.00 90.00 157 SER A C 1
ATOM 1259 O O . SER A 1 157 ? -16.515 1.561 -11.550 1.00 90.00 157 SER A O 1
ATOM 1261 N N . ILE A 1 158 ? -14.394 1.316 -10.812 1.00 92.31 158 ILE A N 1
ATOM 1262 C CA . ILE A 1 158 ? -14.605 0.084 -10.049 1.00 92.31 158 ILE A CA 1
ATOM 1263 C C . ILE A 1 158 ? -15.510 0.337 -8.849 1.00 92.31 158 ILE A C 1
ATOM 1265 O O . ILE A 1 158 ? -16.544 -0.318 -8.728 1.00 92.31 158 ILE A O 1
ATOM 1269 N N . ILE A 1 159 ? -15.216 1.355 -8.033 1.00 91.50 159 ILE A N 1
ATOM 1270 C CA . ILE A 1 159 ? -16.052 1.713 -6.875 1.00 91.50 159 ILE A CA 1
ATOM 1271 C C . ILE A 1 159 ? -17.504 1.980 -7.299 1.00 91.50 159 ILE A C 1
ATOM 1273 O O . ILE A 1 159 ? -18.447 1.509 -6.662 1.00 91.50 159 ILE A O 1
ATOM 1277 N N . ASN A 1 160 ? -17.713 2.694 -8.408 1.00 90.25 160 ASN A N 1
ATOM 1278 C CA . ASN A 1 160 ? -19.055 2.943 -8.928 1.00 90.25 160 ASN A CA 1
ATOM 1279 C C . ASN A 1 160 ? -19.749 1.666 -9.415 1.00 90.25 160 ASN A C 1
ATOM 1281 O O . ASN A 1 160 ? -20.958 1.544 -9.225 1.00 90.25 160 ASN A O 1
ATOM 1285 N N . LYS A 1 161 ? -19.032 0.739 -10.065 1.00 89.56 161 LYS A N 1
ATOM 1286 C CA . LYS A 1 161 ? -19.605 -0.544 -10.498 1.00 89.56 161 LYS A CA 1
ATOM 1287 C C . LYS A 1 161 ? -19.994 -1.411 -9.299 1.00 89.56 161 LYS A C 1
ATOM 1289 O O . LYS A 1 161 ? -21.123 -1.884 -9.264 1.00 89.56 161 LYS A O 1
ATOM 1294 N N . CYS A 1 162 ? -19.131 -1.525 -8.291 1.00 87.69 162 CYS A N 1
ATOM 1295 C CA . CYS A 1 162 ? -19.393 -2.305 -7.077 1.00 87.69 162 CYS A CA 1
ATOM 1296 C C . CYS A 1 162 ? -20.585 -1.772 -6.262 1.00 87.69 162 CYS A C 1
ATOM 1298 O O . CYS A 1 162 ? -21.298 -2.543 -5.627 1.00 87.69 162 CYS A O 1
ATOM 1300 N N . ASN A 1 163 ? -20.835 -0.460 -6.299 1.00 87.56 163 ASN A N 1
ATOM 1301 C CA . ASN A 1 163 ? -21.963 0.159 -5.596 1.00 87.56 163 ASN A CA 1
ATOM 1302 C C . ASN A 1 163 ? -23.305 0.065 -6.348 1.00 87.56 163 ASN A C 1
ATOM 1304 O O . ASN A 1 163 ? -24.356 0.373 -5.778 1.00 87.56 163 ASN A O 1
ATOM 1308 N N . LYS A 1 164 ? -23.314 -0.338 -7.625 1.00 86.69 164 LYS A N 1
ATOM 1309 C CA . LYS A 1 164 ? -24.558 -0.520 -8.386 1.00 86.69 164 LYS A CA 1
ATOM 1310 C C . LYS A 1 164 ? -25.189 -1.872 -8.048 1.00 86.69 164 LYS A C 1
ATOM 1312 O O . LYS A 1 164 ? -24.528 -2.898 -8.043 1.00 86.69 164 LYS A O 1
ATOM 1317 N N . ARG A 1 165 ? -26.511 -1.884 -7.836 1.00 67.69 165 ARG A N 1
ATOM 1318 C CA . ARG A 1 165 ? -27.307 -3.112 -7.610 1.00 67.69 165 ARG A CA 1
ATOM 1319 C C . ARG A 1 165 ? -27.794 -3.792 -8.898 1.00 67.69 165 ARG A C 1
ATOM 1321 O O . ARG A 1 165 ? -28.553 -4.752 -8.830 1.00 67.69 165 ARG A O 1
ATOM 1328 N N . LEU A 1 166 ? -27.427 -3.263 -10.065 1.00 58.22 166 LEU A N 1
ATOM 1329 C CA . LEU A 1 166 ? -27.843 -3.798 -11.361 1.00 58.22 166 LEU A CA 1
ATOM 1330 C C . LEU A 1 166 ? -26.756 -4.733 -11.888 1.00 58.22 166 LEU A C 1
ATOM 1332 O O . LEU A 1 166 ? -25.594 -4.341 -11.946 1.00 58.22 166 LEU A O 1
ATOM 1336 N N . VAL A 1 167 ? -27.151 -5.943 -12.286 1.00 58.69 167 VAL A N 1
ATOM 1337 C CA . VAL A 1 167 ? -26.287 -6.878 -13.021 1.00 58.69 167 VAL A CA 1
ATOM 1338 C C . VAL A 1 167 ? -25.827 -6.199 -14.313 1.00 58.69 167 VAL A C 1
ATOM 1340 O O . VAL A 1 167 ? -26.664 -5.682 -15.061 1.00 58.69 167 VAL A O 1
ATOM 1343 N N . ASP A 1 168 ? -24.513 -6.167 -14.547 1.00 52.38 168 ASP A N 1
ATOM 1344 C CA . ASP A 1 168 ? -23.925 -5.571 -15.750 1.00 52.38 168 ASP A CA 1
ATOM 1345 C C . ASP A 1 168 ? -24.409 -6.367 -16.976 1.00 52.38 168 ASP A C 1
ATOM 1347 O O . ASP A 1 168 ? -24.297 -7.593 -17.025 1.00 52.38 168 ASP A O 1
ATOM 1351 N N . LYS A 1 169 ? -25.024 -5.678 -17.941 1.00 49.22 169 LYS A N 1
ATOM 1352 C CA . LYS A 1 169 ? -25.482 -6.257 -19.214 1.00 49.22 169 LYS A CA 1
ATOM 1353 C C . LYS A 1 169 ? -24.481 -5.920 -20.315 1.00 49.22 169 LYS A C 1
ATOM 1355 O O . LYS A 1 169 ? -24.884 -5.296 -21.292 1.00 49.22 169 LYS A O 1
ATOM 1360 N N . SER A 1 170 ? -23.196 -6.220 -20.157 1.00 43.47 170 SER A N 1
ATOM 1361 C CA . SER A 1 170 ? -22.188 -6.154 -21.234 1.00 43.47 170 SER A CA 1
ATOM 1362 C C . SER A 1 170 ? -20.896 -6.804 -20.778 1.00 43.47 170 SER A C 1
ATOM 1364 O O . SER A 1 170 ? -20.367 -6.343 -19.744 1.00 43.47 170 SER A O 1
#

Radius of gyration: 20.52 Å; Cα contacts (8 Å, |Δi|>4): 184; chains: 1; bounding box: 56×43×38 Å

Organism: NCBI:txid34281

InterPro domains:
  IPR002156 Ribonuclease H domain [PF13456] (87-165)
  IPR052929 RNase H-like EbsB-related [PTHR47074] (24-164)